Protein AF-A0A974KYJ9-F1 (afdb_monomer)

Organism: Staphylococcus hominis (NCBI:txid1290)

Sequence (66 aa):
MWVKDFYYDGNAYINKNVWEYMCKDNVTFDKAIEALNLNYKDAVANERDIPNLDIERKDIVTSDFW

Radius of gyration: 12.76 Å; Cα contacts (8 Å, |Δi|>4): 61; chains: 1; bounding box: 27×34×22 Å

Solvent-accessible surface area (backbone atoms only — not comparable to full-atom values): 3862 Å² total; per-residue (Å²): 85,81,47,90,68,24,36,39,79,88,86,50,42,31,25,44,72,46,54,52,47,18,66,73,71,71,46,54,69,72,56,30,32,59,77,67,75,46,54,74,73,73,42,29,65,51,80,86,50,46,64,58,51,52,51,53,45,50,52,53,61,59,57,77,74,113

Secondary structure (DSSP, 8-state):
-EETTEEE-SS-EEEHHHHHHHHHHT--HHHHHHHTT--HHHHB--TTTHHHHHHHHHHHHHHTT-

Structure (mmCIF, N/CA/C/O backbone):
data_AF-A0A974KYJ9-F1
#
_entry.id   AF-A0A974KYJ9-F1
#
loop_
_atom_site.group_PDB
_atom_site.id
_at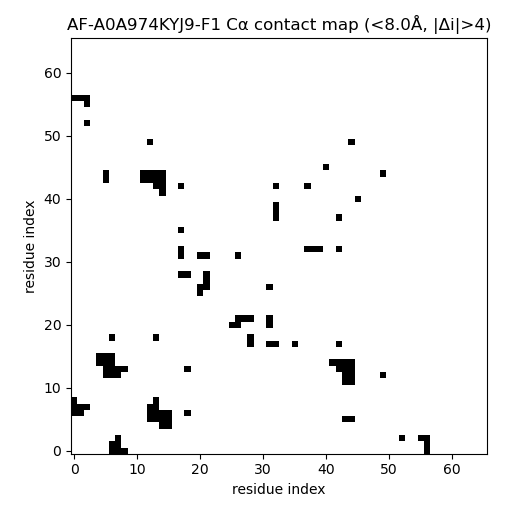om_site.type_symbol
_atom_site.label_atom_id
_atom_site.label_alt_id
_atom_site.label_comp_id
_atom_site.label_asym_id
_atom_site.label_entity_id
_atom_site.label_seq_id
_atom_site.pdbx_PDB_ins_code
_atom_site.Cartn_x
_atom_site.Cartn_y
_atom_site.Cartn_z
_atom_site.occupancy
_atom_site.B_iso_or_equiv
_atom_site.auth_seq_id
_atom_site.auth_comp_id
_atom_site.auth_asym_id
_atom_site.auth_atom_id
_atom_site.pdbx_PDB_model_num
ATOM 1 N N . MET A 1 1 ? 0.679 -8.165 -3.936 1.00 85.56 1 MET A N 1
ATOM 2 C CA . MET A 1 1 ? 1.979 -8.847 -3.705 1.00 85.56 1 MET A CA 1
ATOM 3 C C . MET A 1 1 ? 2.773 -8.054 -2.687 1.00 85.56 1 MET A C 1
ATOM 5 O O . MET A 1 1 ? 2.802 -6.838 -2.811 1.00 85.56 1 MET A O 1
ATOM 9 N N . TRP A 1 2 ? 3.382 -8.703 -1.694 1.00 89.81 2 TRP A N 1
ATOM 10 C CA . TRP A 1 2 ? 4.179 -8.001 -0.684 1.00 89.81 2 TRP A CA 1
ATOM 11 C C . TRP A 1 2 ? 5.605 -7.751 -1.171 1.00 89.81 2 TRP A C 1
ATOM 13 O O . TRP A 1 2 ? 6.251 -8.662 -1.682 1.00 89.81 2 TRP A O 1
ATOM 23 N N . VAL A 1 3 ? 6.076 -6.520 -0.990 1.00 90.38 3 VAL A N 1
ATOM 24 C CA . VAL A 1 3 ? 7.456 -6.094 -1.229 1.00 90.38 3 VAL A CA 1
ATOM 25 C C . VAL A 1 3 ? 7.839 -5.182 -0.070 1.00 90.38 3 VAL A C 1
ATOM 27 O O . VAL A 1 3 ? 7.288 -4.089 0.067 1.00 90.38 3 VAL A O 1
ATOM 30 N N . LYS A 1 4 ? 8.749 -5.643 0.796 1.00 88.62 4 LYS A N 1
ATOM 31 C CA . LYS A 1 4 ? 9.071 -4.971 2.068 1.00 88.62 4 LYS A CA 1
ATOM 32 C C . LYS A 1 4 ? 7.793 -4.677 2.875 1.00 88.62 4 LYS A C 1
ATOM 34 O O . LYS A 1 4 ? 6.973 -5.571 3.074 1.00 88.62 4 LYS A O 1
ATOM 39 N N . ASP A 1 5 ? 7.612 -3.429 3.301 1.00 92.56 5 ASP A N 1
ATOM 40 C CA . ASP A 1 5 ? 6.458 -2.950 4.064 1.00 92.56 5 ASP A CA 1
ATOM 41 C C . ASP A 1 5 ? 5.324 -2.422 3.169 1.00 92.56 5 ASP A C 1
ATOM 43 O O . ASP A 1 5 ? 4.468 -1.665 3.630 1.00 92.56 5 ASP A O 1
ATOM 47 N N . PHE A 1 6 ? 5.300 -2.802 1.886 1.00 94.38 6 PHE A N 1
ATOM 48 C CA . PHE A 1 6 ? 4.283 -2.364 0.936 1.00 94.38 6 PHE A CA 1
ATOM 49 C C . PHE A 1 6 ? 3.579 -3.532 0.253 1.00 94.38 6 PHE A C 1
ATOM 51 O O . PHE A 1 6 ? 4.196 -4.511 -0.174 1.00 94.38 6 PHE A O 1
ATOM 58 N N . TYR A 1 7 ? 2.268 -3.395 0.093 1.00 94.19 7 TYR A N 1
ATOM 59 C CA . TYR A 1 7 ? 1.455 -4.277 -0.725 1.00 94.19 7 TYR A CA 1
ATOM 60 C C . TYR A 1 7 ? 1.201 -3.638 -2.090 1.00 94.19 7 TYR A C 1
ATOM 62 O O . TYR A 1 7 ? 0.604 -2.569 -2.183 1.00 94.19 7 TYR A O 1
ATOM 70 N N . TYR A 1 8 ? 1.628 -4.306 -3.160 1.00 93.31 8 TYR A N 1
ATOM 71 C CA . TYR A 1 8 ? 1.286 -3.925 -4.527 1.00 93.31 8 TYR A CA 1
ATOM 72 C C . TYR A 1 8 ? -0.087 -4.482 -4.913 1.00 93.31 8 TYR A C 1
ATOM 74 O O . TYR A 1 8 ? -0.252 -5.709 -4.980 1.00 93.31 8 TYR A O 1
ATOM 82 N N . ASP A 1 9 ? -1.046 -3.593 -5.179 1.00 87.50 9 ASP A N 1
ATOM 83 C CA . ASP A 1 9 ? -2.432 -3.929 -5.545 1.00 87.50 9 ASP A CA 1
ATOM 84 C C . ASP A 1 9 ? -2.668 -4.048 -7.064 1.00 87.50 9 ASP A C 1
ATOM 86 O O . ASP A 1 9 ? -3.752 -4.437 -7.494 1.00 87.50 9 ASP A O 1
ATOM 90 N N . GLY A 1 10 ? -1.646 -3.751 -7.875 1.00 87.56 10 GLY A N 1
ATOM 91 C CA . GLY A 1 10 ? -1.722 -3.687 -9.338 1.00 87.56 10 GLY A CA 1
ATOM 92 C C . GLY A 1 10 ? -1.623 -2.267 -9.900 1.00 87.56 10 GLY A C 1
ATOM 93 O O . GLY A 1 10 ? -1.264 -2.108 -11.063 1.00 87.56 10 GLY A O 1
ATOM 94 N N . ASN A 1 11 ? -1.861 -1.246 -9.077 1.00 88.94 11 ASN A N 1
ATOM 95 C CA . ASN A 1 11 ? -1.766 0.166 -9.450 1.00 88.94 11 ASN A CA 1
ATOM 96 C C . ASN A 1 11 ? -0.739 0.916 -8.595 1.00 88.94 11 ASN A C 1
ATOM 98 O O . ASN A 1 11 ? 0.018 1.730 -9.120 1.00 88.94 11 ASN A O 1
ATOM 102 N N . ALA A 1 12 ? -0.692 0.635 -7.294 1.00 91.38 12 ALA A N 1
ATOM 103 C CA . ALA A 1 12 ? 0.133 1.343 -6.327 1.00 91.38 12 ALA A CA 1
ATOM 104 C C . ALA A 1 12 ? 0.729 0.402 -5.271 1.00 91.38 12 ALA A C 1
ATOM 106 O O . ALA A 1 12 ? 0.280 -0.725 -5.061 1.00 91.38 12 ALA A O 1
ATOM 107 N N . TYR A 1 13 ? 1.760 0.901 -4.592 1.00 95.56 13 TYR A N 1
ATOM 108 C CA . TYR A 1 13 ? 2.363 0.275 -3.420 1.00 95.56 13 TYR A CA 1
ATOM 109 C C . TYR A 1 13 ? 1.744 0.888 -2.164 1.00 95.56 13 TYR A C 1
ATOM 111 O O . TYR A 1 13 ? 2.082 2.008 -1.792 1.00 95.56 13 TYR A O 1
ATOM 119 N N . ILE A 1 14 ? 0.824 0.170 -1.530 1.00 95.44 14 ILE A N 1
ATOM 120 C CA . ILE A 1 14 ? 0.089 0.610 -0.340 1.00 95.44 14 ILE A CA 1
ATOM 121 C C . ILE A 1 14 ? 0.882 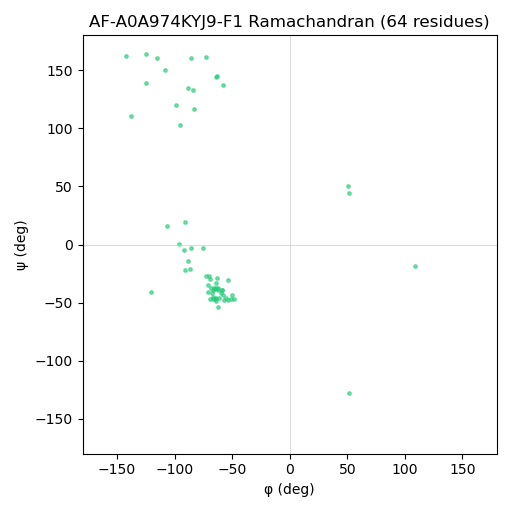0.229 0.908 1.00 95.44 14 ILE A C 1
ATOM 123 O O . ILE A 1 14 ? 1.366 -0.897 1.012 1.00 95.44 14 ILE A O 1
ATOM 127 N N . ASN A 1 15 ? 1.017 1.151 1.861 1.00 95.44 15 ASN A N 1
ATOM 128 C CA . ASN A 1 15 ? 1.684 0.876 3.130 1.00 95.44 15 ASN A CA 1
ATOM 129 C C . ASN A 1 15 ? 1.002 -0.296 3.858 1.00 95.44 15 ASN A C 1
ATOM 131 O O . ASN A 1 15 ? -0.228 -0.360 3.932 1.00 95.44 15 ASN A O 1
ATOM 135 N N . LYS A 1 16 ? 1.798 -1.199 4.437 1.00 94.62 16 LYS A N 1
ATOM 136 C CA . LYS A 1 16 ? 1.325 -2.383 5.159 1.00 94.62 16 LYS A CA 1
ATOM 137 C C . LYS A 1 16 ? 0.223 -2.081 6.168 1.00 94.62 16 LYS A C 1
ATOM 139 O O . LYS A 1 16 ? -0.799 -2.759 6.153 1.00 94.62 16 LYS A O 1
ATOM 144 N N . ASN A 1 17 ? 0.394 -1.047 6.987 1.00 93.56 17 ASN A N 1
ATOM 145 C CA . ASN A 1 17 ? -0.570 -0.710 8.035 1.00 93.56 17 ASN A CA 1
ATOM 146 C C . ASN A 1 17 ? -1.928 -0.302 7.448 1.00 93.56 17 ASN A C 1
ATOM 148 O O . ASN A 1 17 ? -2.973 -0.656 7.990 1.00 93.56 17 ASN A O 1
ATOM 152 N N . VAL A 1 18 ? -1.915 0.412 6.320 1.00 95.38 18 VAL A N 1
ATOM 153 C CA . VAL A 1 18 ? -3.133 0.835 5.616 1.00 95.38 18 VAL A CA 1
ATOM 154 C C . VAL A 1 18 ? -3.825 -0.373 4.995 1.00 95.38 18 VAL A C 1
ATOM 156 O O . VAL A 1 18 ? -5.025 -0.556 5.186 1.00 95.38 18 VAL A O 1
ATOM 159 N N . TRP A 1 19 ? -3.068 -1.233 4.309 1.00 95.00 19 TRP A N 1
ATOM 160 C CA . TRP A 1 19 ? -3.607 -2.446 3.695 1.00 95.00 19 TRP A CA 1
ATOM 161 C C . TRP A 1 19 ? -4.209 -3.404 4.732 1.00 95.00 19 TRP A C 1
ATOM 163 O O . TRP A 1 19 ? -5.329 -3.885 4.566 1.00 95.00 19 TRP A O 1
ATOM 173 N N . GLU A 1 20 ? -3.502 -3.653 5.835 1.00 94.19 20 GLU A N 1
ATOM 174 C CA . GLU A 1 20 ? -3.992 -4.507 6.920 1.00 94.19 20 GLU A CA 1
ATOM 175 C C . GLU A 1 20 ? -5.264 -3.942 7.560 1.00 94.19 20 GLU A C 1
ATOM 177 O O . GLU A 1 20 ? -6.194 -4.701 7.835 1.00 94.19 20 GLU A O 1
ATOM 182 N N . TYR A 1 21 ? -5.347 -2.619 7.738 1.00 95.50 21 TYR A N 1
ATOM 183 C CA . TYR A 1 21 ? -6.555 -1.966 8.241 1.00 95.50 21 TYR A CA 1
ATOM 184 C C . TYR A 1 21 ? -7.740 -2.136 7.281 1.00 95.50 21 TYR A C 1
ATOM 186 O O . TYR A 1 21 ? -8.825 -2.534 7.706 1.00 95.50 21 TYR A O 1
ATOM 194 N N . MET A 1 22 ? -7.522 -1.917 5.978 1.00 95.12 22 MET A N 1
ATOM 195 C CA . MET A 1 22 ? -8.539 -2.141 4.944 1.00 95.12 22 MET A CA 1
ATOM 196 C C . MET A 1 22 ? -9.087 -3.568 4.989 1.00 95.12 22 MET A C 1
ATOM 198 O O . MET A 1 22 ? -10.302 -3.757 4.962 1.00 95.12 22 MET A O 1
ATOM 202 N N . CYS A 1 23 ? -8.207 -4.569 5.090 1.00 93.94 23 CYS A N 1
ATOM 203 C CA . CYS A 1 23 ? -8.609 -5.971 5.155 1.00 93.94 23 CYS A CA 1
ATOM 204 C C . CYS A 1 23 ? -9.343 -6.316 6.454 1.00 93.94 23 CYS A C 1
ATOM 206 O O . CYS A 1 23 ? -10.322 -7.059 6.419 1.00 93.94 23 CYS A O 1
ATOM 208 N N . LYS A 1 24 ? -8.873 -5.801 7.594 1.00 95.75 24 LYS A N 1
ATOM 209 C CA . LYS A 1 24 ? -9.439 -6.104 8.911 1.00 95.75 24 LYS A CA 1
ATOM 210 C C . LYS A 1 24 ? -10.855 -5.556 9.065 1.00 95.75 24 LYS A C 1
ATOM 212 O O . LYS A 1 24 ? -11.744 -6.282 9.504 1.00 95.75 24 LYS A O 1
ATOM 217 N N . ASP A 1 25 ? -11.053 -4.299 8.685 1.00 94.88 25 ASP A N 1
ATOM 218 C CA . ASP A 1 25 ? -12.321 -3.597 8.890 1.00 94.88 25 ASP A CA 1
ATOM 219 C C . ASP A 1 25 ? -13.216 -3.656 7.635 1.00 94.88 25 ASP A C 1
ATOM 221 O O . ASP A 1 25 ? -14.336 -3.144 7.640 1.00 94.88 25 ASP A O 1
ATOM 225 N N . ASN A 1 26 ? -12.746 -4.319 6.569 1.00 95.69 26 ASN A N 1
ATOM 226 C CA . ASN A 1 26 ? -13.402 -4.422 5.263 1.00 95.69 26 ASN A CA 1
ATOM 227 C C . ASN A 1 26 ? -13.826 -3.044 4.720 1.00 95.69 26 ASN A C 1
ATOM 229 O O . ASN A 1 26 ? -14.982 -2.813 4.350 1.00 95.69 26 ASN A O 1
ATOM 233 N N . VAL A 1 27 ? -12.877 -2.106 4.719 1.00 95.69 27 VAL A N 1
ATOM 234 C CA . VAL A 1 27 ? -13.086 -0.714 4.305 1.00 95.69 27 VAL A CA 1
ATOM 235 C C . VAL A 1 27 ? -12.286 -0.365 3.054 1.00 95.69 27 VAL A C 1
ATOM 237 O O . VAL A 1 27 ? -11.311 -1.021 2.694 1.00 95.69 27 VAL A O 1
ATOM 240 N N . THR A 1 28 ? -12.706 0.707 2.384 1.00 94.69 28 THR A N 1
ATOM 241 C CA . THR A 1 28 ? -11.979 1.278 1.249 1.00 94.69 28 THR A CA 1
ATOM 242 C C . THR A 1 28 ? -10.708 1.992 1.709 1.00 94.69 28 THR A C 1
ATOM 244 O O . THR A 1 28 ? -10.586 2.379 2.872 1.00 94.69 28 THR A O 1
ATOM 247 N N . PHE A 1 29 ? -9.785 2.216 0.772 1.00 93.06 29 PHE A N 1
ATOM 248 C CA . PHE A 1 29 ? -8.542 2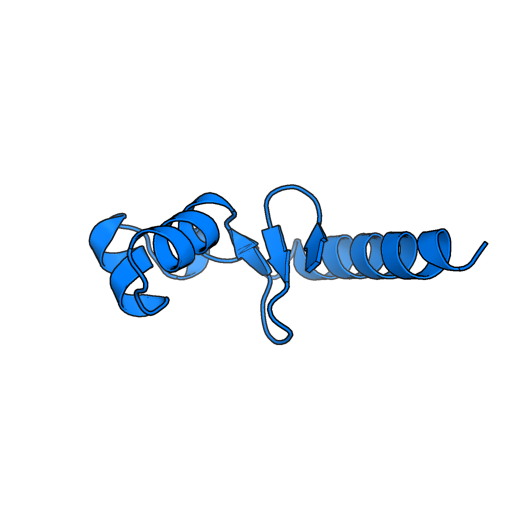.949 1.019 1.00 93.06 29 PHE A CA 1
ATOM 249 C C . PHE A 1 29 ? -8.791 4.330 1.644 1.00 93.06 29 PHE A C 1
ATOM 251 O O . PHE A 1 29 ? -8.217 4.631 2.684 1.00 93.06 29 PHE A O 1
ATOM 258 N N . ASP A 1 30 ? -9.719 5.116 1.088 1.00 94.62 30 ASP A N 1
ATOM 259 C CA . ASP A 1 30 ? -10.047 6.455 1.605 1.00 94.62 30 ASP A CA 1
ATOM 260 C C . ASP A 1 30 ? -10.534 6.431 3.062 1.00 94.62 30 ASP A C 1
ATOM 262 O O . ASP A 1 30 ? -10.149 7.269 3.874 1.00 94.62 30 ASP A O 1
ATOM 266 N N . LYS A 1 31 ? -11.337 5.425 3.429 1.00 95.38 31 LYS A N 1
ATOM 267 C CA . LYS A 1 31 ? -11.793 5.253 4.814 1.00 95.38 31 LYS A CA 1
ATOM 268 C C . LYS A 1 31 ? -10.669 4.799 5.737 1.00 95.38 31 LYS A C 1
ATOM 270 O O . LYS A 1 31 ? -10.649 5.187 6.899 1.00 95.38 31 LYS A O 1
ATOM 275 N N . ALA A 1 32 ? -9.745 3.980 5.238 1.00 95.75 32 ALA A N 1
ATOM 276 C CA . ALA A 1 32 ? -8.589 3.545 6.008 1.00 95.75 32 ALA A CA 1
ATOM 277 C C . ALA A 1 32 ? -7.640 4.710 6.307 1.00 95.75 32 ALA A C 1
ATOM 279 O O . ALA A 1 32 ? -7.226 4.869 7.451 1.00 95.75 32 ALA A O 1
ATOM 280 N N . ILE A 1 33 ? -7.330 5.556 5.320 1.00 96.06 33 ILE A N 1
ATOM 281 C CA . ILE A 1 33 ? -6.465 6.725 5.546 1.00 96.06 33 ILE A CA 1
ATOM 282 C C . ILE A 1 33 ? -7.126 7.745 6.479 1.00 96.06 33 ILE A C 1
ATOM 284 O O . ILE A 1 33 ? -6.445 8.296 7.340 1.00 96.06 33 ILE A O 1
ATOM 288 N N . GLU A 1 34 ? -8.447 7.938 6.377 1.00 95.38 34 GLU A N 1
ATOM 289 C CA . GLU A 1 34 ? -9.210 8.802 7.283 1.00 95.38 34 GLU A CA 1
ATOM 290 C C . GLU A 1 34 ? -9.182 8.256 8.718 1.00 95.38 34 GLU A C 1
ATOM 292 O O . GLU A 1 34 ? -8.837 8.981 9.650 1.00 95.38 34 GLU A O 1
ATOM 297 N N . ALA A 1 35 ? -9.463 6.961 8.900 1.00 94.81 35 ALA A N 1
ATOM 298 C CA . ALA A 1 35 ? -9.447 6.311 10.211 1.00 94.81 35 ALA A CA 1
ATOM 299 C C . ALA A 1 35 ? -8.050 6.294 10.855 1.00 94.81 35 ALA A C 1
ATOM 301 O O . ALA A 1 35 ? -7.928 6.399 12.076 1.00 94.81 35 ALA A O 1
ATOM 302 N N . LEU A 1 36 ? -6.996 6.185 10.043 1.00 94.12 36 LEU A N 1
ATOM 303 C CA . LEU A 1 36 ? -5.603 6.214 10.491 1.00 94.12 36 LEU A CA 1
ATOM 304 C C . LEU A 1 36 ? -5.034 7.639 10.611 1.00 94.12 36 LEU A C 1
ATOM 306 O O . LEU A 1 36 ? -3.894 7.792 11.047 1.00 94.12 36 LEU A O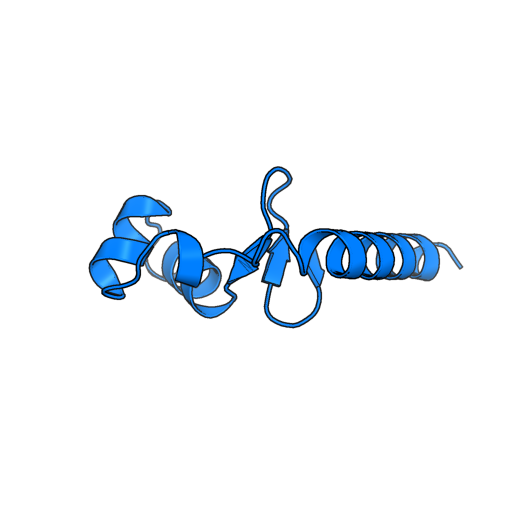 1
ATOM 310 N N . ASN A 1 37 ? -5.811 8.671 10.257 1.00 95.50 37 ASN A N 1
ATOM 311 C CA . ASN A 1 37 ? -5.384 10.072 10.210 1.00 95.50 37 ASN A CA 1
ATOM 312 C C . ASN A 1 37 ? -4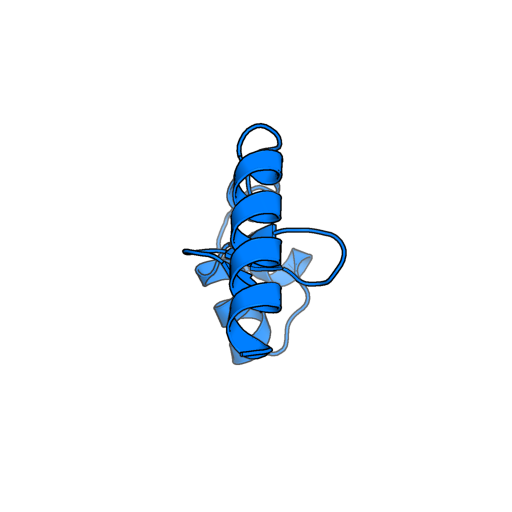.090 10.272 9.389 1.00 95.50 37 ASN A C 1
ATOM 314 O O . ASN A 1 37 ? -3.157 10.960 9.813 1.00 95.50 37 ASN A O 1
ATOM 318 N N . LEU A 1 38 ? -4.027 9.626 8.222 1.00 94.56 38 LEU A N 1
ATOM 319 C CA . LEU A 1 38 ? -2.903 9.667 7.289 1.00 94.56 38 LEU A CA 1
ATOM 320 C C . LEU A 1 38 ? -3.257 10.472 6.039 1.00 94.56 38 LEU A C 1
ATOM 322 O O . LEU A 1 38 ? -4.395 10.473 5.573 1.00 94.56 38 LEU A O 1
ATOM 326 N N . ASN A 1 39 ? -2.247 11.097 5.436 1.00 93.44 39 ASN A N 1
ATOM 327 C CA . ASN A 1 39 ? -2.385 11.649 4.093 1.00 93.44 39 ASN A CA 1
ATOM 328 C C . ASN A 1 39 ? -2.101 10.574 3.042 1.00 93.44 39 ASN A C 1
ATOM 330 O O . ASN A 1 39 ? -1.383 9.608 3.300 1.00 93.44 39 ASN A O 1
ATOM 334 N N . TYR A 1 40 ? -2.560 10.805 1.808 1.00 91.00 40 TYR A N 1
ATOM 335 C CA . TYR A 1 40 ? -2.298 9.902 0.680 1.00 91.00 40 TYR A CA 1
ATOM 336 C C . TYR A 1 40 ? -0.806 9.556 0.536 1.00 91.00 40 TYR A C 1
ATOM 338 O O . TYR A 1 40 ? -0.458 8.393 0.380 1.00 91.00 40 TYR A O 1
ATOM 346 N N . LYS A 1 41 ? 0.081 10.555 0.662 1.00 91.38 41 LYS A N 1
ATOM 347 C CA . LYS A 1 41 ? 1.541 10.384 0.534 1.00 91.38 41 LYS A CA 1
ATOM 348 C C . LYS A 1 41 ? 2.161 9.477 1.598 1.00 91.38 41 LYS A C 1
ATOM 350 O O . LYS A 1 41 ? 3.176 8.860 1.319 1.00 91.38 41 LYS A O 1
ATOM 355 N N . ASP A 1 42 ? 1.563 9.413 2.784 1.00 92.19 42 ASP A N 1
ATOM 356 C CA . ASP A 1 42 ? 2.039 8.559 3.877 1.00 92.19 42 ASP A CA 1
ATOM 357 C C . ASP A 1 42 ? 1.450 7.140 3.772 1.00 92.19 42 ASP A C 1
ATOM 359 O O . ASP A 1 42 ? 1.995 6.177 4.313 1.00 92.19 42 ASP A O 1
ATOM 363 N N . ALA A 1 43 ? 0.331 7.005 3.055 1.00 93.44 43 ALA A N 1
ATOM 364 C CA . ALA A 1 43 ? -0.393 5.756 2.867 1.00 93.44 43 ALA A CA 1
ATOM 365 C C . ALA A 1 43 ? 0.090 4.925 1.666 1.00 93.44 43 ALA A C 1
ATOM 367 O O . ALA A 1 43 ? -0.231 3.736 1.580 1.00 93.44 43 ALA A O 1
ATOM 368 N N . VAL A 1 44 ? 0.874 5.516 0.760 1.00 94.56 44 VAL A N 1
ATOM 369 C CA . VAL A 1 44 ? 1.495 4.829 -0.383 1.00 94.56 44 VAL A CA 1
ATOM 370 C C . VAL A 1 44 ? 3.008 5.034 -0.402 1.00 94.56 44 VAL A C 1
ATOM 372 O O . VAL A 1 44 ? 3.536 5.912 0.274 1.00 94.56 44 VAL A O 1
ATOM 375 N N . ALA A 1 45 ? 3.728 4.223 -1.175 1.00 94.12 45 ALA A N 1
ATOM 376 C CA . ALA A 1 45 ? 5.158 4.422 -1.379 1.00 94.12 45 ALA A CA 1
ATOM 377 C C . ALA A 1 45 ? 5.442 5.759 -2.078 1.00 94.12 45 ALA A C 1
ATOM 379 O O . ALA A 1 45 ? 4.713 6.173 -2.983 1.00 94.12 45 ALA A O 1
ATOM 380 N N . ASN A 1 46 ? 6.551 6.405 -1.709 1.00 92.38 46 ASN A N 1
ATOM 381 C CA . ASN A 1 46 ? 6.999 7.601 -2.413 1.00 92.38 46 ASN A CA 1
ATOM 382 C C . ASN A 1 46 ? 7.359 7.261 -3.857 1.00 92.38 46 ASN A C 1
ATOM 384 O O . ASN A 1 46 ? 8.010 6.253 -4.120 1.00 92.38 46 ASN A O 1
ATOM 388 N N . GLU A 1 47 ? 7.072 8.177 -4.781 1.00 90.25 47 GLU A N 1
ATOM 389 C CA . GLU A 1 47 ? 7.406 8.022 -6.205 1.00 90.25 47 GLU A CA 1
ATOM 390 C C . GLU A 1 47 ? 8.890 7.719 -6.456 1.00 90.25 47 GLU A C 1
ATOM 392 O O . GLU A 1 47 ? 9.232 7.009 -7.396 1.00 90.25 47 GLU A O 1
ATOM 397 N N . ARG A 1 48 ? 9.779 8.223 -5.591 1.00 92.00 48 ARG A N 1
ATOM 398 C CA . ARG A 1 48 ? 11.226 7.961 -5.657 1.00 92.00 48 ARG A CA 1
ATOM 399 C C . ARG A 1 48 ? 11.599 6.522 -5.302 1.00 92.00 48 ARG A C 1
ATOM 401 O O . ARG A 1 48 ? 12.619 6.040 -5.784 1.00 92.00 48 ARG A O 1
ATOM 408 N N . ASP A 1 49 ? 10.789 5.860 -4.484 1.00 91.50 49 ASP A N 1
ATOM 409 C CA . ASP A 1 49 ? 11.032 4.500 -4.007 1.00 91.50 49 ASP A CA 1
ATOM 410 C C . ASP A 1 49 ? 10.394 3.451 -4.936 1.00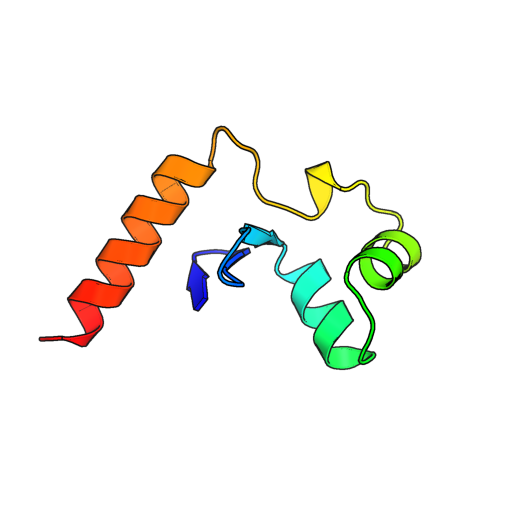 91.50 49 ASP A C 1
ATOM 412 O O . ASP A 1 49 ? 10.866 2.314 -4.987 1.00 91.50 49 ASP A O 1
ATOM 416 N N . ILE A 1 50 ? 9.376 3.837 -5.725 1.00 92.00 50 ILE A N 1
ATOM 417 C CA . ILE A 1 50 ? 8.660 2.953 -6.667 1.00 92.00 50 ILE A CA 1
ATOM 418 C C . ILE A 1 50 ? 9.607 2.182 -7.604 1.00 92.00 50 ILE A C 1
ATOM 420 O O . ILE A 1 50 ? 9.434 0.967 -7.708 1.00 92.00 50 ILE A O 1
ATOM 424 N N . PRO A 1 51 ? 10.627 2.794 -8.249 1.00 93.69 51 PRO A N 1
ATOM 425 C CA . PRO A 1 51 ? 11.520 2.052 -9.139 1.00 93.69 51 PRO A CA 1
ATOM 426 C C . PRO A 1 51 ? 12.250 0.899 -8.440 1.00 93.69 51 PRO A C 1
ATOM 428 O O . PRO A 1 51 ? 12.382 -0.179 -9.015 1.00 93.69 51 PRO A O 1
ATOM 431 N N . ASN A 1 52 ? 12.685 1.103 -7.193 1.00 93.50 52 ASN A N 1
ATOM 432 C CA . ASN A 1 52 ? 13.366 0.065 -6.418 1.00 93.50 52 ASN A CA 1
ATOM 433 C C . ASN A 1 52 ? 12.388 -1.036 -5.992 1.00 93.50 52 ASN A C 1
ATOM 435 O O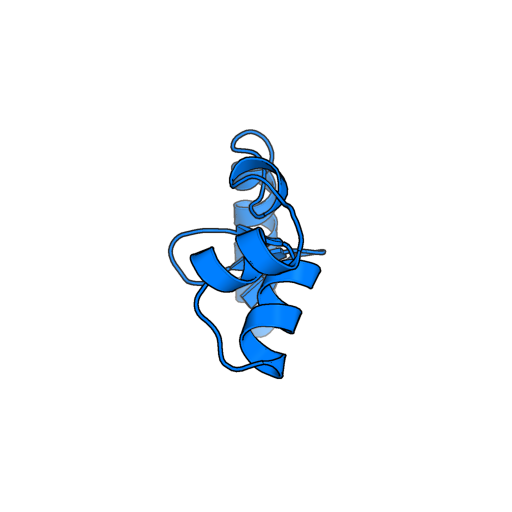 . ASN A 1 52 ? 12.714 -2.217 -6.094 1.00 93.50 52 ASN A O 1
ATOM 439 N N . LEU A 1 53 ? 11.172 -0.661 -5.581 1.00 93.62 53 LEU A N 1
ATOM 440 C CA . LEU A 1 53 ? 10.118 -1.620 -5.244 1.00 93.62 53 LEU A CA 1
ATOM 441 C C . LEU A 1 53 ? 9.715 -2.474 -6.453 1.00 93.62 53 LEU A C 1
ATOM 443 O O . LEU A 1 53 ? 9.482 -3.668 -6.299 1.00 93.62 53 LEU A O 1
ATOM 447 N N . ASP A 1 54 ? 9.680 -1.904 -7.659 1.00 92.56 54 ASP A N 1
ATOM 448 C CA . ASP A 1 54 ? 9.387 -2.652 -8.884 1.00 92.56 54 ASP A CA 1
ATOM 449 C C . ASP A 1 54 ? 10.487 -3.643 -9.268 1.00 92.56 54 ASP A C 1
ATOM 451 O O . ASP A 1 54 ? 10.167 -4.722 -9.771 1.00 92.56 54 ASP A O 1
ATOM 455 N N . ILE A 1 55 ? 11.759 -3.291 -9.058 1.00 92.50 55 ILE A N 1
ATOM 456 C CA . ILE A 1 55 ? 12.881 -4.219 -9.257 1.00 92.50 55 ILE A CA 1
ATOM 457 C C . ILE A 1 55 ? 12.733 -5.395 -8.293 1.00 92.50 55 ILE A C 1
ATOM 459 O O . ILE A 1 55 ? 12.631 -6.534 -8.739 1.00 92.50 55 ILE A O 1
ATOM 463 N N . GLU A 1 56 ? 12.591 -5.117 -6.996 1.00 90.88 56 GLU A N 1
ATOM 464 C CA . GLU A 1 56 ? 12.435 -6.156 -5.972 1.00 90.88 56 GLU A CA 1
ATOM 465 C C . GLU A 1 56 ? 11.200 -7.026 -6.215 1.00 90.88 56 GLU A C 1
ATOM 467 O O . GLU A 1 56 ? 11.264 -8.248 -6.108 1.00 90.88 56 GLU A O 1
ATOM 472 N N . ARG A 1 57 ? 10.073 -6.421 -6.608 1.00 91.00 57 ARG A N 1
ATOM 473 C CA . ARG A 1 57 ? 8.861 -7.158 -6.975 1.00 91.00 57 ARG A CA 1
ATOM 474 C C . ARG A 1 57 ? 9.136 -8.152 -8.097 1.00 91.00 57 ARG A C 1
ATOM 476 O O . ARG A 1 57 ? 8.698 -9.295 -8.011 1.00 91.00 57 ARG A O 1
ATOM 483 N N . LYS A 1 58 ? 9.817 -7.714 -9.161 1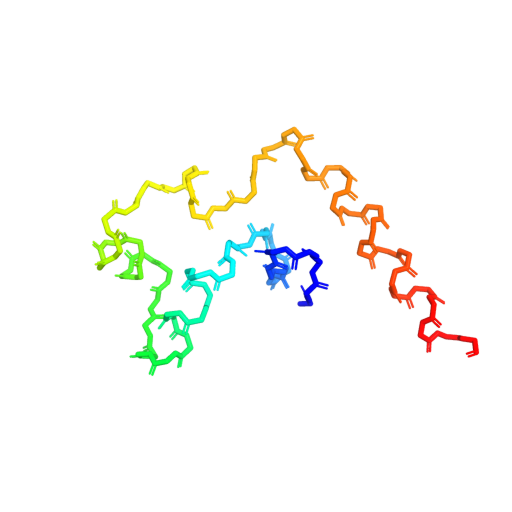.00 88.94 58 LYS A N 1
ATOM 484 C CA . LYS A 1 58 ? 10.144 -8.565 -10.314 1.00 88.94 58 LYS A CA 1
ATOM 485 C C . LYS A 1 58 ? 11.119 -9.668 -9.931 1.00 88.94 58 LYS A C 1
ATOM 487 O O . LYS A 1 58 ? 10.921 -10.784 -10.393 1.00 88.94 58 LYS A O 1
ATOM 492 N N . ASP A 1 59 ? 12.096 -9.374 -9.079 1.00 87.94 59 ASP A N 1
ATOM 493 C CA . ASP A 1 59 ? 13.062 -10.356 -8.583 1.00 87.94 59 ASP A CA 1
ATOM 494 C C . ASP A 1 59 ? 12.388 -11.442 -7.730 1.00 87.94 59 ASP A C 1
ATOM 496 O O . ASP A 1 59 ? 12.708 -12.621 -7.855 1.00 87.94 59 ASP A O 1
ATOM 500 N N . ILE A 1 60 ? 11.399 -11.078 -6.905 1.00 82.88 60 ILE A N 1
ATOM 501 C CA . ILE A 1 60 ? 10.597 -12.063 -6.165 1.00 82.88 60 ILE A CA 1
ATOM 502 C C . ILE A 1 60 ? 9.781 -12.917 -7.144 1.00 82.88 60 ILE A C 1
ATOM 504 O O . ILE A 1 60 ? 9.799 -14.140 -7.042 1.00 82.88 60 ILE A O 1
ATOM 508 N N . VAL A 1 61 ? 9.109 -12.291 -8.124 1.00 76.50 61 VAL A N 1
ATOM 509 C CA . VAL A 1 61 ? 8.338 -13.037 -9.132 1.00 76.50 61 VAL A CA 1
ATOM 510 C C . VAL A 1 61 ? 9.237 -14.011 -9.884 1.00 76.50 61 VAL A C 1
ATOM 512 O O . VAL A 1 61 ? 8.822 -15.138 -10.096 1.00 76.50 61 VAL A O 1
ATOM 515 N N . THR A 1 62 ? 10.447 -13.623 -10.289 1.00 71.56 62 THR A N 1
ATOM 516 C CA . THR A 1 62 ? 11.355 -14.518 -11.022 1.00 71.56 62 THR A CA 1
ATOM 517 C C . THR A 1 62 ? 11.966 -15.604 -10.139 1.00 71.56 62 THR A C 1
ATOM 519 O O . THR A 1 62 ? 12.260 -16.679 -10.658 1.00 71.56 62 THR A O 1
ATOM 522 N N . SER A 1 63 ? 12.116 -15.370 -8.831 1.00 68.88 63 SER A N 1
ATOM 523 C CA . SER A 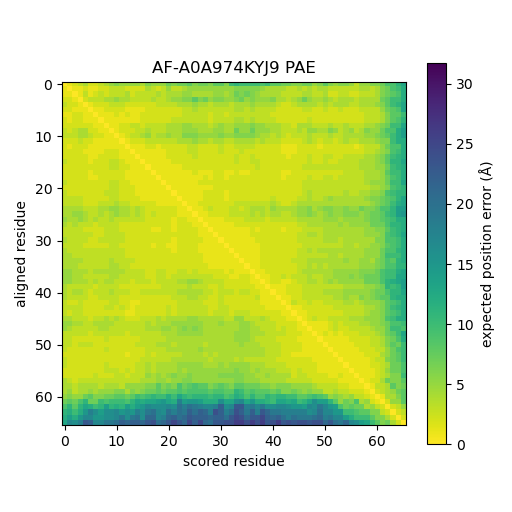1 63 ? 12.610 -16.369 -7.875 1.00 68.88 63 SER A CA 1
ATOM 524 C C . SER A 1 63 ? 11.630 -17.521 -7.643 1.00 68.88 63 SER A C 1
ATOM 526 O O . SER A 1 63 ? 12.079 -18.631 -7.378 1.00 68.88 63 SER A O 1
ATOM 528 N N . ASP A 1 64 ? 10.320 -17.291 -7.756 1.00 60.03 64 ASP A N 1
ATOM 529 C CA . ASP A 1 64 ? 9.296 -18.332 -7.565 1.00 60.03 64 ASP A CA 1
ATOM 530 C C . ASP A 1 64 ? 9.183 -19.308 -8.762 1.00 60.03 64 ASP A C 1
ATOM 532 O O . ASP A 1 64 ? 8.401 -20.259 -8.722 1.00 60.03 64 ASP A O 1
ATOM 536 N N . PHE A 1 65 ? 9.954 -19.090 -9.838 1.00 56.78 65 PHE A N 1
ATOM 537 C CA . PHE A 1 65 ? 9.949 -19.912 -11.060 1.00 56.78 65 PHE A CA 1
ATOM 538 C C . PHE A 1 65 ? 11.180 -20.826 -11.228 1.00 56.78 65 PHE A C 1
ATOM 540 O O . PHE A 1 65 ? 11.392 -21.337 -12.332 1.00 56.78 65 PHE A O 1
ATOM 547 N N . TRP A 1 66 ? 11.968 -21.060 -10.173 1.00 46.97 66 TRP A N 1
ATOM 548 C CA . TRP A 1 66 ? 13.129 -21.967 -10.194 1.00 46.97 66 TRP A CA 1
ATOM 549 C C . TRP A 1 66 ? 13.007 -23.130 -9.212 1.00 46.97 66 TRP A C 1
ATOM 551 O O . TRP A 1 66 ? 12.601 -22.898 -8.053 1.00 46.97 66 TRP A O 1
#

Mean predicted aligned error: 4.34 Å

Foldseek 3Di:
DDQPQFDDPPPFTFGNQLVVQCVVVVHDSVVSCVVVVHDPPVGTDDPVCVVVSVVRVVVVVVVVVD

pLDDT: mean 90.16, std 9.35, range [46.97, 96.06]

Nearest PDB structures (foldseek):
  2ek5-assembly1_B  TM=3.749E-01  e=6.252E-01  Corynebacterium glutamicum ATCC 13032
  3lj8-assembly1_A  TM=4.738E-01  e=7.018E+00  Homo sapiens
  6fyy-assembly1_l  TM=3.754E-01  e=6.087E+00  Saccharomyces cerevisiae